Protein AF-A0A248Y4F1-F1 (afdb_monomer_lite)

Sequence (112 aa):
WAHHDLFLIAYALWPTGFFRLTLPTAEEAEWFEANYPGWHEHYGKIYEEWRARGCEDPSSGFIPLMWFIENNHPIYIDRVSQVPFCPSLCKGASTLRVHELNGKKHSFSDDW

pLDDT: mean 97.95, std 2.05, range [84.31, 98.88]

Structure (mmCIF, N/CA/C/O backbone):
data_AF-A0A248Y4F1-F1
#
_entry.id   AF-A0A248Y4F1-F1
#
loop_
_atom_site.group_PDB
_atom_site.id
_atom_site.type_symbol
_atom_site.label_atom_id
_atom_site.label_alt_id
_atom_site.label_comp_id
_atom_site.label_asym_id
_atom_site.label_entity_id
_atom_site.label_seq_id
_atom_site.pdbx_PDB_ins_code
_atom_site.Cartn_x
_atom_site.Cartn_y
_atom_site.Cartn_z
_atom_site.occupancy
_atom_site.B_iso_or_equiv
_atom_site.auth_seq_id
_atom_site.auth_comp_id
_atom_site.auth_asym_id
_atom_site.auth_atom_id
_atom_site.pdbx_PDB_model_num
ATOM 1 N N . TRP A 1 1 ? -3.839 -12.008 -0.566 1.00 97.31 1 TRP A N 1
ATOM 2 C CA . TRP A 1 1 ? -3.763 -10.573 -0.895 1.00 97.31 1 TRP A CA 1
ATOM 3 C C . TRP A 1 1 ? -3.072 -9.733 0.174 1.00 97.31 1 TRP A C 1
ATOM 5 O O . TRP A 1 1 ? -2.247 -8.924 -0.215 1.00 97.31 1 TRP A O 1
ATOM 15 N N . ALA A 1 2 ? -3.282 -9.981 1.478 1.00 98.00 2 ALA A N 1
ATOM 16 C CA . ALA A 1 2 ? -2.732 -9.159 2.571 1.00 98.00 2 ALA A CA 1
ATOM 17 C C . ALA A 1 2 ? -1.246 -8.752 2.450 1.00 98.00 2 ALA A C 1
ATOM 19 O O . ALA A 1 2 ? -0.905 -7.608 2.719 1.00 98.00 2 ALA A O 1
ATOM 20 N N . HIS A 1 3 ? -0.346 -9.645 2.022 1.00 98.38 3 HIS A N 1
ATOM 21 C CA . HIS A 1 3 ? 1.068 -9.277 1.870 1.00 98.38 3 HIS A CA 1
ATOM 22 C C . HIS A 1 3 ? 1.340 -8.389 0.639 1.00 98.38 3 HIS A C 1
ATOM 24 O O . HIS A 1 3 ? 2.220 -7.535 0.693 1.00 98.38 3 HIS A O 1
ATOM 30 N N . HIS A 1 4 ? 0.572 -8.539 -0.446 1.00 98.69 4 HIS A N 1
ATOM 31 C CA . HIS A 1 4 ? 0.627 -7.628 -1.596 1.00 98.69 4 HIS A CA 1
ATOM 32 C C . HIS A 1 4 ? 0.049 -6.256 -1.231 1.00 98.69 4 HIS A C 1
ATOM 34 O O . HIS A 1 4 ? 0.631 -5.229 -1.567 1.00 98.69 4 HIS A O 1
ATOM 40 N N . ASP A 1 5 ? -1.049 -6.252 -0.471 1.00 98.62 5 ASP A N 1
ATOM 41 C CA . ASP A 1 5 ? -1.661 -5.042 0.082 1.00 98.62 5 ASP A CA 1
ATOM 42 C C . ASP A 1 5 ? -0.665 -4.266 0.958 1.00 98.62 5 ASP A C 1
ATOM 44 O O . ASP A 1 5 ? -0.509 -3.054 0.809 1.00 98.62 5 ASP A O 1
ATOM 48 N N . LEU A 1 6 ? 0.062 -4.972 1.831 1.00 98.62 6 LEU A N 1
ATOM 49 C CA . LEU A 1 6 ? 1.094 -4.378 2.677 1.00 98.62 6 LEU A CA 1
ATOM 50 C C . LEU A 1 6 ? 2.244 -3.822 1.828 1.00 98.62 6 LEU A C 1
ATOM 52 O O . LEU A 1 6 ? 2.653 -2.683 2.036 1.00 98.62 6 LEU A O 1
ATOM 56 N N . PHE A 1 7 ? 2.763 -4.584 0.857 1.00 98.75 7 PHE A N 1
ATOM 57 C CA . PHE A 1 7 ? 3.897 -4.124 0.050 1.00 98.75 7 PHE A CA 1
ATOM 58 C C . PHE A 1 7 ? 3.573 -2.853 -0.745 1.00 98.75 7 PHE A C 1
ATOM 60 O O . PHE A 1 7 ? 4.424 -1.974 -0.861 1.00 98.75 7 PHE A O 1
ATOM 67 N N . LEU A 1 8 ? 2.332 -2.702 -1.218 1.00 98.62 8 LEU A N 1
ATOM 68 C CA . LEU A 1 8 ? 1.849 -1.468 -1.838 1.00 98.62 8 LEU A CA 1
ATOM 69 C C . LEU A 1 8 ? 2.030 -0.252 -0.910 1.00 98.62 8 LEU A C 1
ATOM 71 O O . LEU A 1 8 ? 2.582 0.768 -1.320 1.00 98.62 8 LEU A O 1
ATOM 75 N N . ILE A 1 9 ? 1.628 -0.381 0.358 1.00 98.69 9 ILE A N 1
ATOM 76 C CA . ILE A 1 9 ? 1.780 0.676 1.367 1.00 98.69 9 ILE A CA 1
ATOM 77 C C . ILE A 1 9 ? 3.256 0.880 1.738 1.00 98.69 9 ILE A C 1
ATOM 79 O O . ILE A 1 9 ? 3.719 2.017 1.830 1.00 98.69 9 ILE A O 1
ATOM 83 N N . ALA A 1 10 ? 4.011 -0.205 1.923 1.00 98.81 10 ALA A N 1
ATOM 84 C CA . ALA A 1 10 ? 5.427 -0.149 2.279 1.00 98.81 10 ALA A CA 1
ATOM 85 C C . ALA A 1 10 ? 6.258 0.564 1.204 1.00 98.81 10 ALA A C 1
ATOM 87 O O . ALA A 1 10 ? 7.088 1.408 1.535 1.00 98.81 10 ALA A O 1
ATOM 88 N N . TYR A 1 11 ? 6.005 0.275 -0.075 1.00 98.88 11 TYR A N 1
ATOM 89 C CA . TYR A 1 11 ? 6.671 0.951 -1.183 1.00 98.88 11 TYR A CA 1
ATOM 90 C C . TYR A 1 11 ? 6.234 2.420 -1.288 1.00 98.88 11 TYR A C 1
ATOM 92 O O . TYR A 1 11 ? 7.065 3.295 -1.507 1.00 98.88 11 TYR A O 1
ATOM 100 N N . ALA A 1 12 ? 4.958 2.740 -1.054 1.00 98.75 12 ALA A N 1
ATOM 101 C CA . ALA A 1 12 ? 4.497 4.130 -1.060 1.00 98.75 12 ALA A CA 1
ATOM 102 C C . ALA A 1 12 ? 5.113 4.994 0.049 1.00 98.75 12 ALA A C 1
ATOM 104 O O . ALA A 1 12 ? 5.327 6.192 -0.149 1.00 98.75 12 ALA A O 1
ATOM 105 N N . LEU A 1 13 ? 5.432 4.379 1.187 1.00 98.75 13 LEU A N 1
ATOM 106 C CA . LEU A 1 13 ? 6.095 4.995 2.335 1.00 98.75 13 LEU A CA 1
ATOM 107 C C . LEU A 1 13 ? 7.602 4.693 2.382 1.00 98.75 13 LEU A C 1
ATOM 109 O O . LEU A 1 13 ? 8.215 4.852 3.435 1.00 98.75 13 LEU A O 1
ATOM 113 N N . TRP A 1 14 ? 8.231 4.301 1.266 1.00 98.69 14 TRP A N 1
ATOM 114 C CA . TRP A 1 14 ? 9.647 3.906 1.249 1.00 98.69 14 TRP A CA 1
ATOM 115 C C . TRP A 1 14 ? 10.616 4.887 1.949 1.00 98.69 14 TRP A C 1
ATOM 117 O O . TRP A 1 14 ? 11.552 4.394 2.585 1.00 98.69 14 TRP A O 1
ATOM 127 N N . PRO A 1 15 ? 10.415 6.230 1.947 1.00 98.62 15 PRO A N 1
ATOM 128 C CA . PRO A 1 15 ? 11.322 7.147 2.642 1.00 98.62 15 PRO A CA 1
ATOM 129 C C . PRO A 1 15 ? 11.332 7.001 4.171 1.00 98.62 15 PRO A C 1
ATOM 131 O O . PRO A 1 15 ? 12.224 7.540 4.820 1.00 98.62 15 PRO A O 1
ATOM 134 N N . THR A 1 16 ? 10.353 6.310 4.769 1.00 98.69 16 THR A N 1
ATOM 135 C CA . THR A 1 16 ? 10.303 6.076 6.224 1.00 98.69 16 THR A CA 1
ATOM 136 C C . THR A 1 16 ? 11.081 4.833 6.661 1.00 98.69 16 THR A C 1
ATOM 138 O O . THR A 1 16 ? 11.203 4.579 7.858 1.00 98.69 16 THR A O 1
ATOM 141 N N . GLY A 1 17 ? 11.559 4.021 5.713 1.00 98.19 17 GLY A N 1
ATOM 142 C CA . GLY A 1 17 ? 12.345 2.820 5.985 1.00 98.19 17 GLY A CA 1
ATOM 143 C C . GLY A 1 17 ? 13.835 3.104 6.202 1.00 98.19 17 GLY A C 1
ATOM 144 O O . GLY A 1 17 ? 14.339 4.190 5.937 1.00 98.19 17 GLY A O 1
ATOM 145 N N . PHE A 1 18 ? 14.563 2.081 6.649 1.00 98.50 18 PHE A N 1
ATOM 146 C CA . PHE A 1 18 ? 16.032 2.078 6.771 1.00 98.50 18 PHE A CA 1
ATOM 147 C C . PHE A 1 18 ? 16.676 1.027 5.846 1.00 98.50 18 PHE A C 1
ATOM 149 O O . PHE A 1 18 ? 17.779 0.541 6.087 1.00 98.50 18 PHE A O 1
ATOM 156 N N . PHE A 1 19 ? 15.958 0.656 4.786 1.00 98.50 19 PHE A N 1
ATOM 157 C CA . PHE A 1 19 ? 16.341 -0.327 3.776 1.00 98.50 19 PHE A CA 1
ATOM 158 C C . PHE A 1 19 ? 15.936 0.175 2.386 1.00 98.50 19 PHE A C 1
ATOM 160 O O . PHE A 1 19 ? 15.127 1.090 2.252 1.00 98.50 19 PHE A O 1
ATOM 167 N N . ARG A 1 20 ? 16.516 -0.419 1.340 1.00 98.62 20 ARG A N 1
ATOM 168 C CA . ARG A 1 20 ? 16.196 -0.098 -0.057 1.00 98.62 20 ARG A CA 1
ATOM 169 C C . ARG A 1 20 ? 15.131 -1.062 -0.573 1.00 98.62 20 ARG A C 1
ATOM 171 O O . ARG A 1 20 ? 15.207 -2.253 -0.287 1.00 98.62 20 ARG A O 1
ATOM 178 N N . LEU A 1 21 ? 14.177 -0.540 -1.336 1.00 98.56 21 LEU A N 1
ATOM 179 C CA . LEU A 1 21 ? 13.121 -1.305 -1.997 1.00 98.56 21 LEU A CA 1
ATOM 180 C C . LEU A 1 21 ? 13.289 -1.235 -3.516 1.00 98.56 21 LEU A C 1
ATOM 182 O O . LEU A 1 21 ? 13.920 -0.313 -4.031 1.00 98.56 21 LEU A O 1
ATOM 186 N N . THR A 1 22 ? 12.703 -2.200 -4.216 1.00 98.12 22 THR A N 1
ATOM 187 C CA . THR A 1 22 ? 12.636 -2.257 -5.680 1.00 98.12 22 THR A CA 1
ATOM 188 C C . THR A 1 22 ? 11.221 -2.625 -6.098 1.00 98.12 22 THR A C 1
ATOM 190 O O . THR A 1 22 ? 10.571 -3.431 -5.426 1.00 98.12 22 THR A O 1
ATOM 193 N N . LEU A 1 23 ? 10.730 -2.045 -7.194 1.00 98.50 23 LEU A N 1
ATOM 194 C CA . LEU A 1 23 ? 9.515 -2.561 -7.827 1.00 98.50 23 LEU A CA 1
ATOM 195 C C . LEU A 1 23 ? 9.777 -3.929 -8.469 1.00 98.50 23 LEU A C 1
ATOM 197 O O . LEU A 1 23 ? 10.902 -4.168 -8.915 1.00 98.50 23 LEU A O 1
ATOM 201 N N . PRO A 1 24 ? 8.747 -4.789 -8.591 1.00 98.44 24 PRO A N 1
ATOM 202 C CA . PRO A 1 24 ? 8.861 -6.029 -9.346 1.00 98.44 24 PRO A CA 1
ATOM 203 C C . PRO A 1 24 ? 9.365 -5.781 -10.771 1.00 98.44 24 PRO A C 1
ATOM 205 O O . PRO A 1 24 ? 8.910 -4.863 -11.472 1.00 98.44 24 PRO A O 1
ATOM 208 N N . THR A 1 25 ? 10.311 -6.610 -11.195 1.00 97.75 25 THR A N 1
ATOM 209 C CA . THR A 1 25 ? 10.754 -6.721 -12.589 1.00 97.75 25 THR A CA 1
ATOM 210 C C . THR A 1 25 ? 9.670 -7.373 -13.458 1.00 97.75 25 THR A C 1
ATOM 212 O O . THR A 1 25 ? 8.657 -7.850 -12.949 1.00 97.75 25 THR A O 1
ATOM 215 N N . ALA A 1 26 ? 9.865 -7.402 -14.781 1.00 97.12 26 ALA A N 1
ATOM 216 C CA . ALA A 1 26 ? 8.927 -8.069 -15.690 1.00 97.12 26 ALA A CA 1
ATOM 217 C C . ALA A 1 26 ? 8.823 -9.582 -15.410 1.00 97.12 26 ALA A C 1
ATOM 219 O O . ALA A 1 26 ? 7.719 -10.109 -15.334 1.00 97.12 26 ALA A O 1
ATOM 220 N N . GLU A 1 27 ? 9.956 -10.250 -15.172 1.00 98.25 27 GLU A N 1
ATOM 221 C CA . GLU A 1 27 ? 10.000 -11.678 -14.824 1.00 98.25 27 GLU A CA 1
ATOM 222 C C . GLU A 1 27 ? 9.267 -11.960 -13.502 1.00 98.25 27 GLU A C 1
ATOM 224 O O . GLU A 1 27 ? 8.454 -12.879 -13.407 1.00 98.25 27 GLU A O 1
ATOM 229 N N . GLU A 1 28 ? 9.486 -11.126 -12.481 1.00 98.50 28 GLU A N 1
ATOM 230 C CA . GLU A 1 28 ? 8.783 -11.260 -11.201 1.00 98.50 28 GLU A CA 1
ATOM 231 C C . GLU A 1 28 ? 7.289 -10.949 -11.330 1.00 98.50 28 GLU A C 1
ATOM 233 O O . GLU A 1 28 ? 6.477 -11.600 -10.678 1.00 98.50 28 GLU A O 1
ATOM 238 N N . ALA A 1 29 ? 6.899 -9.988 -12.173 1.00 98.25 29 ALA A N 1
ATOM 239 C CA . ALA A 1 29 ? 5.496 -9.6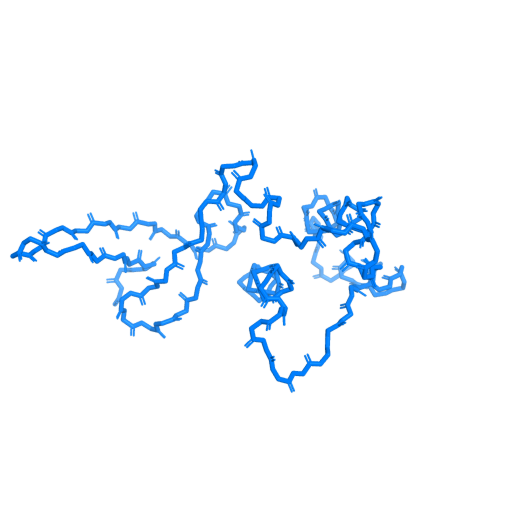84 -12.442 1.00 98.25 29 ALA A CA 1
ATOM 240 C C . ALA A 1 29 ? 4.775 -10.857 -13.131 1.00 98.25 29 ALA A C 1
ATOM 242 O O . ALA A 1 29 ? 3.649 -11.178 -12.748 1.00 98.25 29 ALA A O 1
ATOM 243 N N . GLU A 1 30 ? 5.423 -11.532 -14.087 1.00 98.50 30 GLU A N 1
ATOM 244 C CA . GLU A 1 30 ? 4.910 -12.770 -14.696 1.00 98.50 30 GLU A CA 1
ATOM 245 C C . GLU A 1 30 ? 4.759 -13.881 -13.651 1.00 98.50 30 GLU A C 1
ATOM 247 O O . GLU A 1 30 ? 3.722 -14.547 -13.589 1.00 98.50 30 GLU A O 1
ATOM 252 N N . TRP A 1 31 ? 5.758 -14.045 -12.778 1.00 98.75 31 TRP A N 1
ATOM 253 C CA . TRP A 1 31 ? 5.685 -15.003 -11.678 1.00 98.75 31 TRP A CA 1
ATOM 254 C C . TRP A 1 31 ? 4.541 -14.676 -10.708 1.00 98.75 31 TRP A C 1
ATOM 256 O O . TRP A 1 31 ? 3.796 -15.579 -10.316 1.00 98.75 31 TRP A O 1
ATOM 266 N N . PHE A 1 32 ? 4.357 -13.405 -10.335 1.00 98.81 32 PHE A N 1
ATOM 267 C CA . PHE A 1 32 ? 3.258 -12.992 -9.464 1.00 98.81 32 PHE A CA 1
ATOM 268 C C . PHE A 1 32 ? 1.903 -13.285 -10.097 1.00 98.81 32 PHE A C 1
ATOM 270 O O . PHE A 1 32 ? 1.051 -13.845 -9.416 1.00 98.81 32 PHE A O 1
ATOM 277 N N . GLU A 1 33 ? 1.701 -12.980 -11.379 1.00 98.62 33 GLU A N 1
ATOM 278 C CA . GLU A 1 33 ? 0.431 -13.266 -12.055 1.00 98.62 33 GLU A CA 1
ATOM 279 C C . GLU A 1 33 ? 0.161 -14.774 -12.163 1.00 98.62 33 GLU A C 1
ATOM 281 O O . GLU A 1 33 ? -0.959 -15.216 -11.915 1.00 98.62 33 GLU A O 1
ATOM 286 N N . ALA A 1 34 ? 1.185 -15.585 -12.447 1.00 98.62 34 ALA A N 1
ATOM 287 C CA . ALA A 1 34 ? 1.038 -17.039 -12.523 1.00 98.62 34 ALA A CA 1
ATOM 288 C C . ALA A 1 34 ? 0.635 -17.675 -11.178 1.00 98.62 34 ALA A C 1
ATOM 290 O O . ALA A 1 34 ? -0.108 -18.658 -11.156 1.00 98.62 34 ALA A O 1
ATOM 291 N N . ASN A 1 35 ? 1.113 -17.126 -10.055 1.00 98.75 35 ASN A N 1
ATOM 292 C CA . ASN A 1 35 ? 0.854 -17.663 -8.712 1.00 98.75 35 ASN A CA 1
ATOM 293 C C . ASN A 1 35 ? -0.328 -16.987 -8.001 1.00 98.75 35 ASN A C 1
ATOM 295 O O . ASN A 1 35 ? -0.946 -17.581 -7.117 1.00 98.75 35 ASN A O 1
ATOM 299 N N . TYR A 1 36 ? -0.659 -15.761 -8.396 1.00 98.62 36 TYR A N 1
ATOM 300 C CA . TYR A 1 36 ? -1.752 -14.963 -7.858 1.00 98.62 36 TYR A CA 1
ATOM 301 C C . TYR A 1 36 ? -2.566 -14.355 -9.010 1.00 98.62 36 TYR A C 1
ATOM 303 O O . TYR A 1 36 ? -2.501 -13.142 -9.214 1.00 98.62 36 TYR A O 1
ATOM 311 N N . PRO A 1 37 ? -3.357 -15.158 -9.751 1.00 98.62 37 PRO A N 1
ATOM 312 C CA . PRO A 1 37 ? -4.140 -14.653 -10.877 1.00 98.62 37 PRO A CA 1
ATOM 313 C C . PRO A 1 37 ? -4.990 -13.431 -10.500 1.00 98.62 37 PRO A C 1
ATOM 315 O O . PRO A 1 37 ? -5.729 -13.450 -9.507 1.00 98.62 37 PRO A O 1
ATOM 318 N N . GLY A 1 38 ? -4.868 -12.353 -11.277 1.00 98.06 38 GLY A N 1
ATOM 319 C CA . GLY A 1 38 ? -5.460 -11.043 -10.980 1.00 98.06 38 GLY A CA 1
ATOM 320 C C . GLY A 1 38 ? -4.589 -10.127 -10.108 1.00 98.06 38 GLY A C 1
ATOM 321 O O . GLY A 1 38 ? -5.100 -9.137 -9.562 1.00 98.06 38 GLY A O 1
ATOM 322 N N . TRP A 1 39 ? -3.302 -10.445 -9.941 1.00 98.75 39 TRP A N 1
ATOM 323 C CA . TRP A 1 39 ? -2.311 -9.566 -9.318 1.00 98.75 39 TRP A CA 1
ATOM 324 C C . TRP A 1 39 ? -1.948 -8.419 -10.257 1.00 98.75 39 TRP A C 1
ATOM 326 O O . TRP A 1 39 ? -1.941 -7.262 -9.834 1.00 98.75 39 TRP A O 1
ATOM 336 N N . HIS A 1 40 ? -1.710 -8.713 -11.536 1.00 98.31 40 HIS A N 1
ATOM 337 C CA . HIS A 1 40 ? -1.269 -7.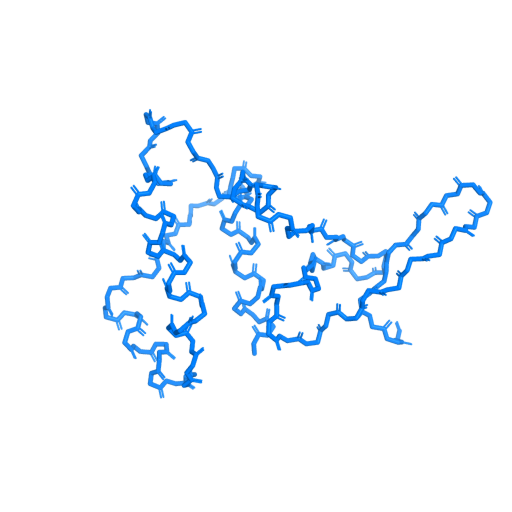728 -12.517 1.00 98.31 40 HIS A CA 1
ATOM 338 C C . HIS A 1 40 ? -2.349 -6.681 -12.799 1.00 98.31 40 HIS A C 1
ATOM 340 O O . HIS A 1 40 ? -2.058 -5.487 -12.815 1.00 98.31 40 HIS A O 1
ATOM 346 N N . GLU A 1 41 ? -3.614 -7.102 -12.919 1.00 98.38 41 GLU A N 1
ATOM 347 C CA . GLU A 1 41 ? -4.751 -6.192 -13.127 1.00 98.38 41 GLU A CA 1
ATOM 348 C C . GLU A 1 41 ? -4.894 -5.142 -12.010 1.00 98.38 41 GLU A C 1
ATOM 350 O O . GLU A 1 41 ? -5.471 -4.081 -12.244 1.00 98.38 41 GLU A O 1
ATOM 355 N N . HIS A 1 42 ? -4.350 -5.419 -10.823 1.00 98.56 42 HIS A N 1
ATOM 356 C CA . HIS A 1 42 ? -4.427 -4.537 -9.667 1.00 98.56 42 HIS A CA 1
ATOM 357 C C . HIS A 1 42 ? -3.063 -3.942 -9.288 1.00 98.56 42 HIS A C 1
ATOM 359 O O . HIS A 1 42 ? -2.802 -2.781 -9.586 1.00 98.56 42 HIS A O 1
ATOM 365 N N . TYR A 1 43 ? -2.170 -4.714 -8.662 1.00 98.69 43 TYR A N 1
ATOM 366 C CA . TYR A 1 43 ? -0.882 -4.205 -8.175 1.00 98.69 43 TYR A CA 1
ATOM 367 C C . TYR A 1 43 ? 0.086 -3.910 -9.321 1.00 98.69 43 TYR A C 1
ATOM 369 O O . TYR A 1 43 ? 0.751 -2.878 -9.301 1.00 98.69 43 TYR A O 1
ATOM 377 N N . GLY A 1 44 ? 0.138 -4.786 -10.333 1.00 98.38 44 GLY A N 1
ATOM 378 C CA . GLY A 1 44 ? 1.020 -4.618 -11.492 1.00 98.38 44 GLY A CA 1
ATOM 379 C C . GLY A 1 44 ? 0.802 -3.277 -12.192 1.00 98.38 44 GLY A C 1
ATOM 380 O O . GLY A 1 44 ? 1.740 -2.491 -12.305 1.00 98.38 44 GLY A O 1
ATOM 381 N N . LYS A 1 45 ? -0.451 -2.967 -12.548 1.00 98.44 45 LYS A N 1
ATOM 382 C CA . LYS A 1 45 ? -0.823 -1.678 -13.156 1.00 98.44 45 LYS A CA 1
ATOM 383 C C . LYS A 1 45 ? -0.469 -0.470 -12.286 1.00 98.44 45 LYS A C 1
ATOM 385 O O . LYS A 1 45 ? -0.004 0.536 -12.813 1.00 98.44 45 LYS A O 1
ATOM 390 N N . ILE A 1 46 ? -0.650 -0.561 -10.965 1.00 98.69 46 ILE A N 1
ATOM 391 C CA . ILE A 1 46 ? -0.284 0.531 -10.048 1.00 98.69 46 ILE A CA 1
ATOM 392 C C . ILE A 1 46 ? 1.238 0.753 -10.051 1.00 98.69 46 ILE A C 1
ATOM 394 O O . ILE A 1 46 ? 1.698 1.889 -10.151 1.00 98.69 46 ILE A O 1
ATOM 398 N N . TYR A 1 47 ? 2.040 -0.315 -9.997 1.00 98.75 47 TYR A N 1
ATOM 399 C CA . TYR A 1 47 ? 3.502 -0.201 -10.051 1.00 98.75 47 TYR A CA 1
ATOM 400 C C . TYR A 1 47 ? 4.005 0.333 -11.395 1.00 98.75 47 TYR A C 1
ATOM 402 O O . TYR A 1 47 ? 4.960 1.109 -11.427 1.00 98.75 47 TYR A O 1
ATOM 410 N N . GLU A 1 48 ? 3.364 -0.043 -12.500 1.00 98.69 48 GLU A N 1
ATOM 411 C CA . GLU A 1 48 ? 3.659 0.511 -13.824 1.00 98.69 48 GLU A CA 1
ATOM 412 C C . GLU A 1 48 ? 3.365 2.011 -13.894 1.00 98.69 48 GLU A C 1
ATOM 414 O O . GLU A 1 48 ? 4.196 2.769 -14.398 1.00 98.69 48 GLU A O 1
ATOM 419 N N . GLU A 1 49 ? 2.243 2.460 -13.328 1.00 98.69 49 GLU A N 1
ATOM 420 C CA . GLU A 1 49 ? 1.917 3.885 -13.237 1.00 98.69 49 GLU A CA 1
ATOM 421 C C . GLU A 1 49 ? 2.949 4.644 -12.391 1.00 98.69 49 GLU A C 1
ATOM 423 O O . GLU A 1 49 ? 3.445 5.699 -12.797 1.00 98.69 49 GLU A O 1
ATOM 428 N N . TRP A 1 50 ? 3.333 4.104 -11.232 1.00 98.75 50 TRP A N 1
ATOM 429 C CA . TRP A 1 50 ? 4.339 4.732 -10.373 1.00 98.75 50 TRP A CA 1
ATOM 430 C C . TRP A 1 50 ? 5.703 4.823 -11.054 1.00 98.75 50 TRP A C 1
ATOM 432 O O . TRP A 1 50 ? 6.367 5.860 -10.965 1.00 98.75 50 TRP A O 1
ATOM 442 N N . ARG A 1 51 ? 6.094 3.774 -11.788 1.00 98.62 51 ARG A N 1
ATOM 443 C CA . ARG A 1 51 ? 7.312 3.774 -12.603 1.00 98.62 51 ARG A CA 1
ATOM 444 C C . ARG A 1 51 ? 7.237 4.831 -13.704 1.00 98.62 51 ARG A C 1
ATOM 446 O O . ARG A 1 51 ? 8.201 5.569 -13.884 1.00 98.62 51 ARG A O 1
ATOM 453 N N . ALA A 1 52 ? 6.098 4.966 -14.387 1.00 98.62 52 ALA A N 1
ATOM 454 C CA . ALA A 1 52 ? 5.888 5.992 -15.412 1.00 98.62 52 ALA A CA 1
ATOM 455 C C . ALA A 1 52 ? 5.966 7.427 -14.853 1.00 98.62 52 ALA A C 1
ATOM 457 O O . ALA A 1 52 ? 6.388 8.339 -15.560 1.00 98.62 52 ALA A O 1
ATOM 458 N N . ARG A 1 53 ? 5.618 7.624 -13.574 1.00 98.69 53 ARG A N 1
ATOM 459 C CA . ARG A 1 53 ? 5.788 8.894 -12.843 1.00 98.69 53 ARG A CA 1
ATOM 460 C C . ARG A 1 53 ? 7.192 9.097 -12.259 1.00 98.69 53 ARG A C 1
ATOM 462 O O . ARG A 1 53 ? 7.434 10.122 -11.628 1.00 98.69 53 ARG A O 1
ATOM 469 N N . GLY A 1 54 ? 8.115 8.155 -12.454 1.00 98.56 54 GLY A N 1
ATOM 470 C CA . GLY A 1 54 ? 9.504 8.277 -12.012 1.00 98.56 54 GLY A CA 1
ATOM 471 C C . GLY A 1 54 ? 9.707 8.061 -10.511 1.00 98.56 54 GLY A C 1
ATOM 472 O O . GLY A 1 54 ? 10.560 8.719 -9.924 1.00 98.56 54 GLY A O 1
ATOM 473 N N . CYS A 1 55 ? 8.962 7.152 -9.868 1.00 98.38 55 CYS A N 1
ATOM 474 C CA . CYS A 1 55 ? 9.064 6.922 -8.415 1.00 98.38 55 CYS A CA 1
ATOM 475 C C . CYS A 1 55 ? 10.455 6.496 -7.903 1.00 98.38 55 CYS A C 1
ATOM 477 O O . CYS A 1 55 ? 10.710 6.594 -6.706 1.00 98.38 55 CYS A O 1
ATOM 479 N N . GLU A 1 56 ? 11.338 6.021 -8.787 1.00 98.06 56 GLU A N 1
ATOM 480 C CA . GLU A 1 56 ? 12.729 5.648 -8.480 1.00 98.06 56 GLU A CA 1
ATOM 481 C C . GLU A 1 56 ? 13.748 6.714 -8.940 1.00 98.06 56 GLU A C 1
ATOM 483 O O . GLU A 1 56 ? 14.927 6.629 -8.596 1.00 98.06 56 GLU A O 1
ATOM 488 N N . ASP A 1 57 ? 13.307 7.728 -9.695 1.00 98.38 57 ASP A N 1
ATOM 489 C CA . ASP A 1 57 ? 14.130 8.854 -10.140 1.00 98.38 57 ASP A CA 1
ATOM 490 C C . ASP A 1 57 ? 14.051 9.993 -9.107 1.00 98.38 57 ASP A C 1
ATOM 492 O O . ASP A 1 57 ? 12.982 10.584 -8.930 1.00 98.38 57 ASP A O 1
ATOM 496 N N . PRO A 1 58 ? 15.158 10.362 -8.435 1.00 97.81 58 PRO A N 1
ATOM 497 C CA . PRO A 1 58 ? 15.144 11.417 -7.423 1.00 97.81 58 PRO A CA 1
ATOM 498 C C . PRO A 1 58 ? 14.804 12.808 -7.983 1.00 97.81 58 PRO A C 1
ATOM 500 O O . PRO A 1 58 ? 14.474 13.704 -7.207 1.00 97.81 58 PRO A O 1
ATOM 503 N N . SER A 1 59 ? 14.885 13.014 -9.301 1.00 98.38 59 SER A N 1
ATOM 504 C CA . SER A 1 59 ? 14.528 14.279 -9.950 1.00 98.38 59 SER A CA 1
ATOM 505 C C . SER A 1 59 ? 13.033 14.418 -10.258 1.00 98.38 59 SER A C 1
ATOM 507 O O . SER A 1 59 ? 12.584 15.521 -10.568 1.00 98.38 59 SER A O 1
ATOM 509 N N . SER A 1 60 ? 12.245 13.341 -10.125 1.00 98.50 60 SER A N 1
ATOM 510 C CA . SER A 1 60 ? 10.815 13.334 -10.472 1.00 98.50 60 SER A CA 1
ATOM 511 C C . SER A 1 60 ? 9.943 14.154 -9.518 1.00 98.50 60 SER A C 1
ATOM 513 O O . SER A 1 60 ? 8.856 14.594 -9.890 1.00 98.50 60 SER A O 1
ATOM 515 N N . GLY A 1 61 ? 10.389 14.333 -8.269 1.00 98.31 61 GLY A N 1
ATOM 516 C CA . GLY A 1 61 ? 9.577 14.927 -7.205 1.00 98.31 61 GLY A CA 1
ATOM 517 C C . GLY A 1 61 ? 8.351 14.091 -6.815 1.00 98.31 61 GLY A C 1
ATOM 518 O O . GLY A 1 61 ? 7.490 14.593 -6.095 1.00 98.31 61 GLY A O 1
ATOM 519 N N . PHE A 1 62 ? 8.258 12.836 -7.268 1.00 98.69 62 PHE A N 1
ATOM 520 C CA . PHE A 1 62 ? 7.134 11.944 -7.006 1.00 98.69 62 PHE A CA 1
ATOM 521 C C . PHE A 1 62 ? 7.494 10.879 -5.967 1.00 98.69 62 PHE A C 1
ATOM 523 O O . PHE A 1 62 ? 8.451 10.124 -6.123 1.00 98.69 62 PHE A O 1
ATOM 530 N N . ILE A 1 63 ? 6.669 10.774 -4.924 1.00 98.69 63 ILE A N 1
ATOM 531 C CA . ILE A 1 63 ? 6.663 9.645 -3.987 1.00 98.69 63 ILE A CA 1
ATOM 532 C C . ILE A 1 63 ? 5.282 8.997 -4.067 1.00 98.69 63 ILE A C 1
ATOM 534 O O . ILE A 1 63 ? 4.294 9.735 -4.042 1.00 98.69 63 ILE A O 1
ATOM 538 N N . PRO A 1 64 ? 5.150 7.658 -4.104 1.00 98.81 64 PRO A N 1
ATOM 539 C CA . PRO A 1 64 ? 3.845 7.049 -4.346 1.00 98.81 64 PRO A CA 1
ATOM 540 C C . PRO A 1 64 ? 2.783 7.326 -3.273 1.00 98.81 64 PRO A C 1
ATOM 542 O O . PRO A 1 64 ? 1.596 7.232 -3.563 1.00 98.81 64 PRO A O 1
ATOM 545 N N . LEU A 1 65 ? 3.161 7.777 -2.070 1.00 98.81 65 LEU A N 1
ATOM 546 C CA . LEU A 1 65 ? 2.209 8.344 -1.105 1.00 98.81 65 LEU A CA 1
ATOM 547 C C . LEU A 1 65 ? 1.352 9.478 -1.707 1.00 98.81 65 LEU A C 1
ATOM 549 O O . LEU A 1 65 ? 0.172 9.591 -1.382 1.00 98.81 65 LEU A O 1
ATOM 553 N N . MET A 1 66 ? 1.914 10.296 -2.604 1.00 98.81 66 MET A N 1
ATOM 554 C CA . MET A 1 66 ? 1.175 11.348 -3.314 1.00 98.81 66 MET A CA 1
ATOM 555 C C . MET A 1 66 ? 0.039 10.757 -4.149 1.00 98.81 66 MET A C 1
ATOM 557 O O . MET A 1 66 ? -1.069 11.279 -4.117 1.00 98.81 66 MET A O 1
ATOM 561 N N . TRP A 1 67 ? 0.276 9.621 -4.813 1.00 98.81 67 TRP A N 1
ATOM 562 C CA . TRP A 1 67 ? -0.745 8.919 -5.592 1.00 98.81 67 TRP A CA 1
ATOM 563 C C . TRP A 1 67 ? -1.907 8.440 -4.710 1.00 98.81 67 TRP A C 1
ATOM 565 O O . TRP A 1 67 ? -3.062 8.592 -5.102 1.00 98.81 67 TRP A O 1
ATOM 575 N N . PHE A 1 68 ? -1.633 7.934 -3.500 1.00 98.81 68 PHE A N 1
ATOM 576 C CA . PHE A 1 68 ? -2.687 7.563 -2.542 1.00 98.81 68 PHE A CA 1
ATOM 577 C C . PHE A 1 68 ? -3.554 8.770 -2.148 1.00 98.81 68 PHE A C 1
ATOM 579 O O . PHE A 1 68 ? -4.776 8.652 -2.060 1.00 98.81 68 PHE A O 1
ATOM 586 N N . ILE A 1 69 ? -2.935 9.936 -1.931 1.00 98.69 69 ILE A N 1
ATOM 587 C CA . ILE A 1 69 ? -3.637 11.176 -1.568 1.00 98.69 69 ILE A CA 1
ATOM 588 C C . ILE A 1 69 ? -4.476 11.690 -2.746 1.00 98.69 69 ILE A C 1
ATOM 590 O O . ILE A 1 69 ? -5.660 11.970 -2.573 1.00 98.69 69 ILE A O 1
ATOM 594 N N . GLU A 1 70 ? -3.883 11.781 -3.939 1.00 98.44 70 GLU A N 1
ATOM 595 C CA . GLU A 1 70 ? -4.529 12.266 -5.168 1.00 98.44 70 GLU A CA 1
ATOM 596 C C . GLU A 1 70 ? -5.740 11.408 -5.565 1.00 98.44 70 GLU A C 1
ATOM 598 O O . GLU A 1 70 ? -6.771 11.945 -5.967 1.00 98.44 70 GLU A O 1
ATOM 603 N N . ASN A 1 71 ? -5.642 10.085 -5.401 1.00 98.56 71 ASN A N 1
ATOM 604 C CA . ASN A 1 71 ? -6.699 9.136 -5.764 1.00 98.56 71 ASN A CA 1
ATOM 605 C C . ASN A 1 71 ? -7.668 8.822 -4.613 1.00 98.56 71 ASN A C 1
ATOM 607 O O . ASN A 1 71 ? -8.505 7.930 -4.734 1.00 98.56 71 ASN A O 1
ATOM 611 N N . ASN A 1 72 ? -7.590 9.557 -3.499 1.00 98.44 72 ASN A N 1
ATOM 612 C CA . ASN A 1 72 ? -8.479 9.396 -2.348 1.00 98.44 72 ASN A CA 1
ATOM 613 C C . ASN A 1 72 ? -8.504 7.950 -1.804 1.00 98.44 72 ASN A C 1
ATOM 615 O O . ASN A 1 72 ? -9.562 7.370 -1.534 1.00 98.44 72 ASN A O 1
ATOM 619 N N . HIS A 1 73 ? -7.309 7.388 -1.605 1.00 98.50 73 HIS A N 1
ATOM 620 C CA . HIS A 1 73 ? -7.059 6.113 -0.938 1.00 98.50 73 HIS A CA 1
ATOM 621 C C . HIS A 1 73 ? -6.382 6.356 0.423 1.00 98.50 73 HIS A C 1
ATOM 623 O O . HIS A 1 73 ? -5.157 6.304 0.525 1.00 98.50 73 HIS A O 1
ATOM 629 N N . PRO A 1 74 ? -7.129 6.657 1.504 1.00 98.31 74 PRO A N 1
ATOM 630 C CA . PRO A 1 74 ? -6.511 6.926 2.796 1.00 98.31 74 PRO A CA 1
ATOM 631 C C . PRO A 1 74 ? -5.850 5.667 3.371 1.00 98.31 74 PRO A C 1
ATOM 633 O O . PRO A 1 74 ? -6.441 4.583 3.368 1.00 98.31 74 PRO A O 1
ATOM 636 N N . ILE A 1 75 ? -4.641 5.830 3.908 1.00 98.62 75 ILE A N 1
ATOM 637 C CA . ILE A 1 75 ? -3.948 4.804 4.693 1.00 98.62 75 ILE A CA 1
ATOM 638 C C . ILE A 1 75 ? -4.269 5.047 6.169 1.00 98.62 75 ILE A C 1
ATOM 640 O O . ILE A 1 75 ? -4.036 6.137 6.696 1.00 98.62 75 ILE A O 1
ATOM 644 N N . TYR A 1 76 ? -4.791 4.026 6.838 1.00 98.62 76 TYR A N 1
ATOM 645 C CA . TYR A 1 76 ? -5.054 4.015 8.273 1.00 98.62 76 TYR A CA 1
ATOM 646 C C . TYR A 1 76 ? -4.041 3.120 8.983 1.00 98.62 76 TYR A C 1
ATOM 648 O O . TYR A 1 76 ? -3.444 2.233 8.376 1.00 98.62 76 TYR A O 1
ATOM 656 N N . ILE A 1 77 ? -3.873 3.339 10.285 1.00 98.62 77 ILE A N 1
ATOM 657 C CA . ILE A 1 77 ? -3.106 2.457 11.168 1.00 98.62 77 ILE A CA 1
ATOM 658 C C . ILE A 1 77 ? -4.084 1.846 12.158 1.00 98.62 77 ILE A C 1
ATOM 660 O O . ILE A 1 77 ? -4.848 2.575 12.802 1.00 98.62 77 ILE A O 1
ATOM 664 N N . ASP A 1 78 ? -4.088 0.524 12.270 1.00 98.50 78 ASP A N 1
ATOM 665 C CA . ASP A 1 78 ? -4.907 -0.139 13.273 1.00 98.50 78 ASP A CA 1
ATOM 666 C C . ASP A 1 78 ? -4.413 0.226 14.680 1.00 98.50 78 ASP A C 1
ATOM 668 O O . ASP A 1 78 ? -3.218 0.194 14.982 1.00 98.50 78 ASP A O 1
ATOM 672 N N . ARG A 1 79 ? -5.347 0.594 15.557 1.00 98.69 79 ARG A N 1
ATOM 673 C CA . ARG A 1 79 ? -5.066 0.968 16.941 1.00 98.69 79 ARG A CA 1
ATOM 674 C C . ARG A 1 79 ? -4.476 -0.194 17.737 1.00 98.69 79 ARG A C 1
ATOM 676 O O . ARG A 1 79 ? -3.743 0.090 18.685 1.00 98.69 79 ARG A O 1
ATOM 683 N N . VAL A 1 80 ? -4.796 -1.444 17.397 1.00 98.44 80 VAL A N 1
ATOM 684 C CA . VAL A 1 80 ? -4.385 -2.628 18.166 1.00 98.44 80 VAL A CA 1
ATOM 685 C C . VAL A 1 80 ? -3.078 -3.207 17.625 1.00 98.44 80 VAL A C 1
ATOM 687 O O . VAL A 1 80 ? -2.046 -3.116 18.290 1.00 98.44 80 VAL A O 1
ATOM 690 N N . SER A 1 81 ? -3.084 -3.732 16.404 1.00 98.31 81 SER A N 1
ATOM 691 C CA . SER A 1 81 ? -1.957 -4.449 15.790 1.00 98.31 81 SER A CA 1
ATOM 692 C C . SER A 1 81 ? -0.844 -3.549 15.248 1.00 98.31 81 SER A C 1
ATOM 694 O O . SER A 1 81 ? 0.267 -4.024 15.022 1.00 98.31 81 SER A O 1
ATOM 696 N N . GLN A 1 82 ? -1.123 -2.258 15.039 1.00 98.56 82 GLN A N 1
ATOM 697 C CA . GLN A 1 82 ? -0.249 -1.295 14.350 1.00 98.56 82 GLN A CA 1
ATOM 698 C C . GLN A 1 82 ? -0.001 -1.604 12.865 1.00 98.56 82 GLN A C 1
ATOM 700 O O . GLN A 1 82 ? 0.811 -0.932 12.226 1.00 98.56 82 GLN A O 1
ATOM 705 N N . VAL A 1 83 ? -0.697 -2.587 12.289 1.00 98.38 83 VAL A N 1
ATOM 706 C CA . VAL A 1 83 ? -0.587 -2.889 10.861 1.00 98.38 83 VAL A CA 1
ATOM 707 C C . VAL A 1 83 ? -1.244 -1.754 10.059 1.00 98.38 83 VAL A C 1
ATOM 709 O O . VAL A 1 83 ? -2.380 -1.365 10.359 1.00 98.38 83 VAL A O 1
ATOM 712 N N . PRO A 1 84 ? -0.555 -1.180 9.054 1.00 98.50 84 PRO A N 1
ATOM 713 C CA . PRO A 1 84 ? -1.167 -0.215 8.156 1.00 98.50 84 PRO A CA 1
ATOM 714 C C . PRO A 1 84 ? -2.142 -0.908 7.198 1.00 98.50 84 PRO A C 1
ATOM 716 O O . PRO A 1 84 ? -1.877 -2.010 6.719 1.00 98.50 84 PRO A O 1
ATOM 719 N N . PHE A 1 85 ? -3.252 -0.247 6.873 1.00 98.44 85 PHE A N 1
ATOM 720 C CA . PHE A 1 85 ? -4.262 -0.779 5.957 1.00 98.44 85 PHE A CA 1
ATOM 721 C C . PHE A 1 85 ? -4.931 0.325 5.128 1.00 98.44 85 PHE A C 1
ATOM 723 O O . PHE A 1 85 ? -5.030 1.475 5.561 1.00 98.44 85 PHE A O 1
ATOM 730 N N . CYS A 1 86 ? -5.402 -0.023 3.927 1.00 98.44 86 CYS A N 1
ATOM 731 C CA . CYS A 1 86 ? -6.090 0.894 3.015 1.00 98.44 86 CYS A CA 1
ATOM 732 C C . CYS A 1 86 ? -7.407 0.264 2.509 1.00 98.44 86 CYS A C 1
ATOM 734 O O . CYS A 1 86 ? -7.400 -0.474 1.523 1.00 98.44 86 CYS A O 1
ATOM 736 N N . PRO A 1 87 ? -8.552 0.540 3.161 1.00 97.38 87 PRO A N 1
ATOM 737 C CA . PRO A 1 87 ? -9.816 -0.162 2.908 1.00 97.38 87 PRO A CA 1
ATOM 738 C C . PRO A 1 87 ? -10.377 0.037 1.494 1.00 97.38 87 PRO A C 1
ATOM 740 O O . PRO A 1 87 ? -11.138 -0.795 1.013 1.00 97.38 87 PRO A O 1
ATOM 743 N N . SER A 1 88 ? -10.040 1.145 0.828 1.00 97.69 88 SER A N 1
ATOM 744 C CA . SER A 1 88 ? -10.545 1.453 -0.515 1.00 97.69 88 SER A CA 1
ATOM 745 C C . SER A 1 88 ? -9.699 0.867 -1.647 1.00 97.69 88 SER A C 1
ATOM 747 O O . SER A 1 88 ? -10.081 1.021 -2.804 1.00 97.69 88 SER A O 1
ATOM 749 N N . LEU A 1 89 ? -8.562 0.232 -1.337 1.00 96.69 89 LEU A N 1
ATOM 750 C CA . LEU A 1 89 ? -7.617 -0.265 -2.340 1.00 96.69 89 LEU A CA 1
ATOM 751 C C . LEU A 1 89 ? -7.201 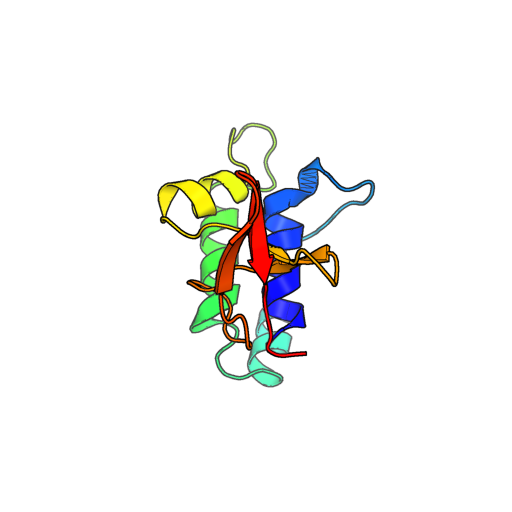-1.720 -2.108 1.00 96.69 89 LEU A C 1
ATOM 753 O O . LEU A 1 89 ? -7.107 -2.475 -3.067 1.00 96.69 89 LEU A O 1
ATOM 757 N N . CYS A 1 90 ? -6.967 -2.129 -0.859 1.00 89.00 90 CYS A N 1
ATOM 758 C CA . CYS A 1 90 ? -6.504 -3.477 -0.535 1.00 89.00 90 CYS A CA 1
ATOM 759 C C . CYS A 1 90 ? -7.514 -4.552 -0.983 1.00 89.00 90 CYS A C 1
ATOM 761 O O . CYS A 1 90 ? -8.704 -4.457 -0.686 1.00 89.00 90 CYS A O 1
ATOM 763 N N . LYS A 1 91 ? -7.039 -5.616 -1.645 1.00 95.50 91 LYS A N 1
ATOM 764 C CA . LYS A 1 91 ? -7.887 -6.760 -2.051 1.00 95.50 91 LYS A CA 1
ATOM 765 C C . LYS A 1 91 ? -8.196 -7.698 -0.878 1.00 95.50 91 LYS A C 1
ATOM 767 O O . LYS A 1 91 ?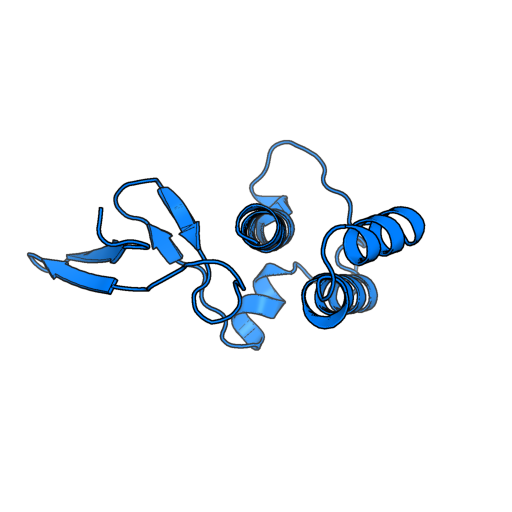 -9.146 -8.476 -0.942 1.00 95.50 91 LYS A O 1
ATOM 772 N N . GLY A 1 92 ? -7.349 -7.712 0.151 1.00 92.31 92 GLY A N 1
ATOM 773 C CA . GLY A 1 92 ? -7.546 -8.471 1.382 1.00 92.31 92 GLY A CA 1
ATOM 774 C C . GLY A 1 92 ? -8.539 -7.822 2.349 1.00 92.31 92 GLY A C 1
ATOM 775 O O . GLY A 1 92 ? -8.983 -6.689 2.165 1.00 92.31 92 GLY A O 1
ATOM 776 N N . ALA A 1 93 ? -8.872 -8.552 3.417 1.00 88.56 93 ALA A N 1
ATOM 777 C CA . ALA A 1 93 ? -9.733 -8.044 4.481 1.00 88.56 93 ALA A CA 1
ATOM 778 C C . ALA A 1 93 ? -9.115 -6.793 5.128 1.00 88.56 93 ALA A C 1
ATOM 780 O O . ALA A 1 93 ? -7.961 -6.810 5.552 1.00 88.56 93 ALA A O 1
ATOM 781 N N . SER A 1 94 ? -9.884 -5.707 5.168 1.00 84.31 94 SER A N 1
ATOM 782 C CA . SER A 1 94 ? -9.426 -4.392 5.629 1.00 84.31 94 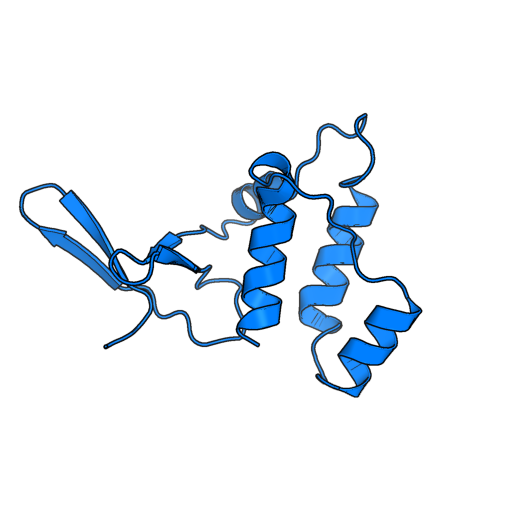SER A CA 1
ATOM 783 C C . SER A 1 94 ? -10.597 -3.541 6.139 1.00 84.31 94 SER A C 1
ATOM 785 O O . SER A 1 94 ? -10.702 -2.354 5.845 1.00 84.31 94 SER A O 1
ATOM 787 N N . THR A 1 95 ? -11.526 -4.147 6.884 1.00 93.38 95 THR A N 1
ATOM 788 C CA . THR A 1 95 ? -12.751 -3.475 7.340 1.00 93.38 95 THR A CA 1
ATOM 789 C C . THR A 1 95 ? -12.421 -2.304 8.257 1.00 93.38 95 THR A C 1
ATOM 791 O O . THR A 1 95 ? -11.951 -2.503 9.372 1.00 93.38 95 THR A O 1
ATOM 794 N N . LEU A 1 96 ? -12.728 -1.082 7.819 1.00 97.69 96 LEU A N 1
ATOM 795 C CA . LEU A 1 96 ? -12.527 0.117 8.625 1.00 97.69 96 LEU A CA 1
ATOM 796 C C . LEU A 1 96 ? -13.666 0.302 9.633 1.00 97.69 96 LEU A C 1
ATOM 798 O O . LEU A 1 96 ? -14.809 0.556 9.254 1.00 97.69 96 LEU A O 1
ATOM 802 N N . ARG A 1 97 ? -13.327 0.291 10.923 1.00 98.31 97 ARG A N 1
ATOM 803 C CA . ARG A 1 97 ? -14.173 0.833 12.000 1.00 98.31 97 ARG A CA 1
ATOM 804 C C . ARG A 1 97 ? -13.467 2.031 12.622 1.00 98.31 97 ARG A C 1
ATOM 806 O O . ARG A 1 97 ? -12.297 1.935 12.985 1.00 98.31 97 ARG A O 1
ATOM 813 N N . VAL A 1 98 ? -14.166 3.161 12.747 1.00 98.44 98 VAL A N 1
ATOM 814 C CA . VAL A 1 98 ? -13.646 4.359 13.423 1.00 98.44 98 VAL A CA 1
ATOM 815 C C . VAL A 1 98 ? -14.562 4.717 14.578 1.00 98.44 98 VAL A C 1
ATOM 817 O O . VAL A 1 98 ? -15.718 5.070 14.360 1.00 98.44 98 VAL A O 1
ATOM 820 N N . HIS A 1 99 ? -14.038 4.658 15.799 1.00 98.31 99 HIS A N 1
ATOM 821 C CA . HIS A 1 99 ? -14.754 5.077 17.002 1.00 98.31 99 HIS A CA 1
ATOM 822 C C . HIS A 1 99 ? -14.109 6.330 17.591 1.00 98.31 99 HIS A C 1
ATOM 824 O O . HIS A 1 99 ? -12.886 6.492 17.547 1.00 98.31 99 HIS A O 1
ATOM 830 N N . GLU A 1 100 ? -14.931 7.200 18.171 1.00 98.62 100 GLU A N 1
ATOM 831 C CA . GLU A 1 100 ? -14.475 8.312 18.998 1.00 98.62 100 GLU A CA 1
ATOM 832 C C . GLU A 1 100 ? -14.807 8.019 20.462 1.00 98.62 100 GLU A C 1
ATOM 834 O O . GLU A 1 100 ? -15.964 7.788 20.807 1.00 98.62 100 GLU A O 1
ATOM 839 N N . LEU A 1 101 ? -13.789 8.010 21.323 1.00 98.12 101 LEU A N 1
ATOM 840 C CA . LEU A 1 101 ? -13.934 7.806 22.761 1.00 98.12 101 LEU A CA 1
ATOM 841 C C . LEU A 1 101 ? -13.182 8.914 23.489 1.00 98.12 101 LEU A C 1
ATOM 843 O O . LEU A 1 101 ? -11.995 9.125 23.247 1.00 98.12 101 LEU A O 1
ATOM 847 N N . ASN A 1 102 ? -13.876 9.630 24.376 1.00 98.19 102 ASN A N 1
ATOM 848 C CA . ASN A 1 102 ? -13.300 10.731 25.153 1.00 98.19 102 ASN A CA 1
ATOM 849 C C . ASN A 1 102 ? -12.554 11.773 24.279 1.00 98.19 102 ASN A C 1
ATOM 851 O O . ASN A 1 102 ? -11.430 12.170 24.581 1.00 98.19 102 ASN A O 1
ATOM 855 N N . GLY A 1 103 ? -13.147 12.155 23.141 1.00 98.25 103 GLY A N 1
ATOM 856 C CA . GLY A 1 103 ? -12.572 13.127 22.199 1.00 98.25 103 GLY A CA 1
ATOM 857 C C . GLY A 1 103 ? -11.387 12.617 21.366 1.00 98.25 103 GLY A C 1
ATOM 858 O O . GLY A 1 103 ? -10.727 13.409 20.690 1.00 98.25 103 GLY A O 1
ATOM 859 N N . LYS A 1 104 ? -11.081 11.311 21.394 1.00 98.56 104 LYS A N 1
ATOM 860 C CA . LYS A 1 104 ? -10.006 10.698 20.601 1.00 98.56 104 LYS A CA 1
ATOM 861 C C . LYS A 1 104 ? -10.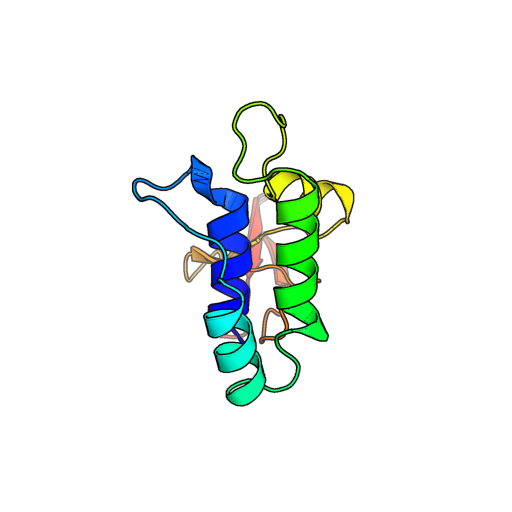560 9.680 19.610 1.00 98.56 104 LYS A C 1
ATOM 863 O O . LYS A 1 104 ? -11.349 8.816 19.973 1.00 98.56 104 LYS A O 1
ATOM 868 N N . LYS A 1 105 ? -10.102 9.758 18.356 1.00 98.62 105 LYS A N 1
ATOM 869 C CA . LYS A 1 105 ? -10.437 8.795 17.297 1.00 98.62 105 LYS A CA 1
ATOM 870 C C . LYS A 1 105 ? -9.488 7.593 17.290 1.00 98.62 105 LYS A C 1
ATOM 872 O O . LYS A 1 105 ? -8.273 7.739 17.477 1.00 98.62 105 LYS A O 1
ATOM 877 N N . HIS A 1 106 ? -10.051 6.419 17.026 1.00 98.69 106 HIS A N 1
ATOM 878 C CA . HIS A 1 106 ? -9.359 5.135 16.932 1.00 98.69 106 HIS A CA 1
ATOM 879 C C . HIS A 1 106 ? -9.852 4.386 15.690 1.00 98.69 106 HIS A C 1
ATOM 881 O O . HIS A 1 106 ? -11.059 4.246 15.513 1.00 98.69 106 HIS A O 1
ATOM 887 N N . SER A 1 107 ? -8.930 3.939 14.838 1.00 98.62 107 SER A N 1
ATOM 888 C CA . SER A 1 107 ? -9.198 3.108 13.659 1.00 98.62 107 SER A CA 1
ATOM 889 C C . SER A 1 107 ? -8.889 1.642 13.951 1.00 98.62 107 SER A C 1
ATOM 891 O O . SER A 1 107 ? -7.884 1.368 14.600 1.00 98.62 107 SER A O 1
ATOM 893 N N . PHE A 1 108 ? -9.723 0.733 13.447 1.00 98.44 108 PHE A N 1
ATOM 894 C CA . PHE A 1 108 ? -9.575 -0.720 13.581 1.00 98.44 108 PHE A CA 1
ATOM 895 C C . PHE A 1 108 ? -9.726 -1.413 12.224 1.00 98.44 108 PHE A C 1
ATOM 897 O O . PHE A 1 108 ? -10.479 -0.911 11.383 1.00 98.44 108 PHE A O 1
ATOM 904 N N . SER A 1 109 ? -9.035 -2.543 12.037 1.00 97.81 109 SER A N 1
ATOM 905 C CA . SER A 1 109 ? -8.972 -3.310 10.776 1.00 97.81 109 SER A CA 1
ATOM 906 C C . SER A 1 109 ? -9.790 -4.604 10.765 1.00 97.81 109 SER A C 1
ATOM 908 O O . SER A 1 109 ? -10.241 -5.041 9.706 1.00 97.81 109 SER A O 1
ATOM 910 N N . ASP A 1 110 ? -10.050 -5.203 11.926 1.00 96.81 110 ASP A N 1
ATOM 911 C CA . ASP A 1 110 ? -10.809 -6.456 12.062 1.00 96.81 110 ASP A CA 1
ATOM 912 C C . ASP A 1 110 ? -11.652 -6.509 13.357 1.00 96.81 110 ASP A C 1
ATOM 914 O O . ASP A 1 110 ? -11.739 -5.513 14.082 1.00 96.81 110 ASP A O 1
ATOM 918 N N . ASP A 1 111 ? -12.397 -7.603 13.539 1.00 96.56 111 ASP A N 1
ATOM 919 C CA . ASP A 1 111 ? -13.352 -7.790 14.644 1.00 96.56 111 ASP A CA 1
ATOM 920 C C . ASP A 1 111 ? -12.700 -8.329 15.933 1.00 96.56 111 ASP A C 1
ATOM 922 O O . ASP A 1 111 ? -13.391 -8.414 16.953 1.00 96.56 111 ASP A O 1
ATOM 926 N N . TRP A 1 112 ? -11.420 -8.725 15.887 1.00 94.31 112 TRP A N 1
ATOM 927 C CA . TRP A 1 112 ? -10.716 -9.407 16.979 1.00 94.31 112 TRP A CA 1
ATOM 928 C C . TRP A 1 112 ? -9.853 -8.473 17.834 1.00 94.31 112 TRP A C 1
ATOM 930 O O . TRP A 1 112 ? -9.454 -7.382 17.367 1.00 94.31 112 TRP A O 1
#

Radius of gyration: 15.37 Å; chains: 1; bounding box: 31×33×41 Å

Foldseek 3Di:
DVVLQLVLVCQLPVVVDPDDDDDDDPVRLVVCCVVPPCCCVASVVLSVVCVVCVCVPPVSPDRCVVVCVVVVFDWDAAPPPRRIGTVVRDPDQFDWDWDADPNDIGIHGDDD

Secondary structure (DSSP, 8-state):
-HHHHHHHHHHHTGGGSSS---PPPHHHHHHHHHHSTTSIIIIIHHHHHHHHTTTT-TTS---HHHHHHHTT---EE-TTT--EE-TTT-SS----EEEEETTEEEEESS--